Protein AF-A0A1W1HBW7-F1 (afdb_monomer)

Nearest PDB structures (foldseek):
  8csh-assembly1_A  TM=6.499E-01  e=2.821E+00  unidentified plasmid
  3ucs-assembly1_A  TM=5.711E-01  e=4.936E+00  Klebsiella pneumoniae 342

Foldseek 3Di:
DCVPQVDDPVVVVVCVVVVVADWDDDPPDIHGDPVSVVVSCVVVVPPD

Organism: NCBI:txid1246637

Mean predicted aligned error: 6.3 Å

Solvent-accessible surface area (backbone atoms only — not comparable to full-atom values): 3145 Å² total; per-residue (Å²): 114,67,87,78,53,93,59,57,73,66,57,56,51,49,36,45,74,71,65,75,43,79,68,51,74,60,88,94,44,77,44,64,56,70,66,62,51,50,52,50,49,60,69,56,70,72,75,123

Sequence (48 aa):
MVALVGATEWFWRSQIWDGQLAYVQVGKKMFIDYQDLDAFIQNNKFSN

Secondary structure (DSSP, 8-state):
-GGGS-S-HHHHHHHHHTT-S--EEETTEEE--HHHHHHHHHHHTT--

Radius of gyration: 11.03 Å; Cα contacts (8 Å, |Δi|>4): 27; chains: 1; bounding box: 24×22×30 Å

pLDDT: mean 79.75, std 13.6, range [43.25, 92.5]

Structure (mmCIF, N/CA/C/O backbone):
data_AF-A0A1W1HBW7-F1
#
_entry.id   AF-A0A1W1HBW7-F1
#
loop_
_atom_site.group_PDB
_atom_site.id
_atom_site.type_symbol
_atom_site.label_atom_id
_atom_site.label_alt_id
_atom_site.label_comp_id
_atom_site.label_asym_id
_atom_site.label_entity_id
_atom_site.label_seq_id
_atom_site.pdbx_PDB_ins_code
_atom_site.Cartn_x
_atom_site.Cartn_y
_atom_site.Cartn_z
_atom_site.occupancy
_atom_site.B_iso_or_equiv
_atom_site.auth_seq_id
_atom_site.auth_comp_id
_atom_sit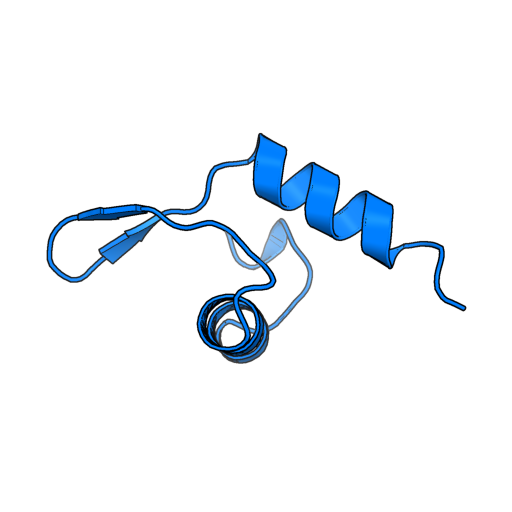e.auth_asym_id
_atom_site.auth_atom_id
_atom_site.pdbx_PDB_model_num
ATOM 1 N N . MET A 1 1 ? 1.627 -17.612 -1.188 1.00 47.81 1 MET A N 1
ATOM 2 C CA . MET A 1 1 ? 1.492 -16.167 -1.480 1.00 47.81 1 MET A CA 1
ATOM 3 C C . MET A 1 1 ? 2.836 -15.451 -1.639 1.00 47.81 1 MET A C 1
ATOM 5 O O . MET A 1 1 ? 2.909 -14.625 -2.529 1.00 47.81 1 MET A O 1
ATOM 9 N N . VAL A 1 2 ? 3.918 -15.813 -0.924 1.00 43.34 2 VAL A N 1
ATOM 10 C CA . VAL A 1 2 ? 5.292 -15.311 -1.222 1.00 43.34 2 VAL A CA 1
ATOM 11 C C . VAL A 1 2 ? 5.761 -15.655 -2.653 1.00 43.34 2 VAL A C 1
ATOM 13 O O . VAL A 1 2 ? 6.571 -14.952 -3.234 1.00 43.34 2 VAL A O 1
ATOM 16 N N . ALA A 1 3 ? 5.193 -16.699 -3.266 1.00 48.97 3 ALA A N 1
ATOM 17 C CA . ALA A 1 3 ? 5.498 -17.105 -4.639 1.00 48.97 3 ALA A CA 1
ATOM 18 C C . ALA A 1 3 ? 4.856 -16.237 -5.747 1.00 48.97 3 ALA A C 1
ATOM 20 O O . ALA A 1 3 ? 5.175 -16.440 -6.911 1.00 48.97 3 ALA A O 1
ATOM 21 N N . LEU A 1 4 ? 3.941 -15.312 -5.420 1.00 55.84 4 LEU A N 1
ATOM 22 C CA . LEU A 1 4 ? 3.222 -14.503 -6.423 1.00 55.84 4 LEU A CA 1
ATOM 23 C C . LEU A 1 4 ? 3.933 -13.185 -6.756 1.00 55.84 4 LEU A C 1
ATOM 25 O O . LEU A 1 4 ? 3.702 -12.615 -7.814 1.00 55.84 4 LEU A O 1
ATOM 29 N N . VAL A 1 5 ? 4.793 -12.706 -5.857 1.00 63.06 5 VAL A N 1
ATOM 30 C CA . VAL A 1 5 ? 5.396 -11.373 -5.926 1.00 63.06 5 VAL A CA 1
ATOM 31 C C . VAL A 1 5 ? 6.799 -11.518 -5.355 1.00 63.06 5 VAL A C 1
ATOM 33 O O . VAL A 1 5 ? 6.968 -11.594 -4.142 1.00 63.06 5 VAL A O 1
ATOM 36 N N . GLY A 1 6 ? 7.785 -11.725 -6.229 1.00 70.12 6 GLY A N 1
ATOM 37 C CA . GLY A 1 6 ? 9.128 -12.208 -5.886 1.00 70.12 6 GLY A CA 1
ATOM 38 C C . GLY A 1 6 ? 9.966 -11.252 -5.031 1.00 70.12 6 GLY A C 1
ATOM 39 O O . GLY A 1 6 ? 10.941 -10.691 -5.518 1.00 70.12 6 GLY A O 1
ATOM 40 N N . ALA A 1 7 ? 9.618 -11.093 -3.756 1.00 77.06 7 ALA A N 1
ATOM 41 C CA . ALA A 1 7 ? 10.368 -10.323 -2.772 1.00 77.06 7 ALA A CA 1
ATOM 42 C C . ALA A 1 7 ? 10.154 -10.871 -1.351 1.00 77.06 7 ALA A C 1
ATOM 44 O O . ALA A 1 7 ? 9.184 -11.577 -1.063 1.00 77.06 7 ALA A O 1
ATOM 45 N N . THR A 1 8 ? 11.086 -10.558 -0.452 1.00 84.44 8 THR A N 1
ATOM 46 C CA . THR A 1 8 ? 11.015 -10.973 0.954 1.00 84.44 8 THR A CA 1
ATOM 47 C C . THR A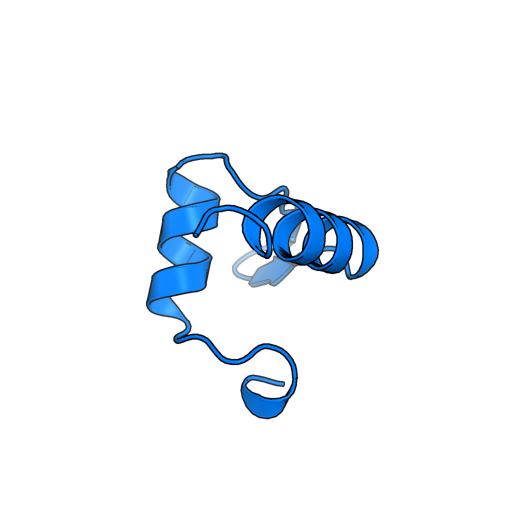 1 8 ? 9.928 -10.201 1.702 1.00 84.44 8 THR A C 1
ATOM 49 O O . THR A 1 8 ? 9.579 -9.080 1.341 1.00 84.44 8 THR A O 1
ATOM 52 N N . GLU A 1 9 ? 9.409 -10.761 2.799 1.00 83.19 9 GLU A N 1
ATOM 53 C CA . GLU A 1 9 ? 8.443 -10.043 3.646 1.00 83.19 9 GLU A CA 1
ATOM 54 C C . GLU A 1 9 ? 9.022 -8.717 4.174 1.00 83.19 9 GLU A C 1
ATOM 56 O O . GLU A 1 9 ? 8.316 -7.715 4.251 1.00 83.19 9 GLU A O 1
ATOM 61 N N . TRP A 1 10 ? 10.322 -8.694 4.489 1.00 85.56 10 TRP A N 1
ATOM 62 C CA . TRP A 1 10 ? 11.009 -7.484 4.937 1.00 85.56 10 TR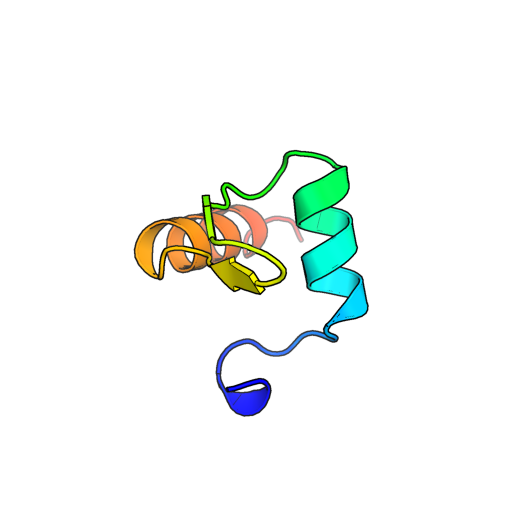P A CA 1
ATOM 63 C C . TRP A 1 10 ? 10.986 -6.370 3.887 1.00 85.56 10 TRP A C 1
ATOM 65 O O . TRP A 1 10 ? 10.729 -5.223 4.238 1.00 85.56 10 TRP A O 1
ATOM 75 N N . PHE A 1 11 ? 11.188 -6.706 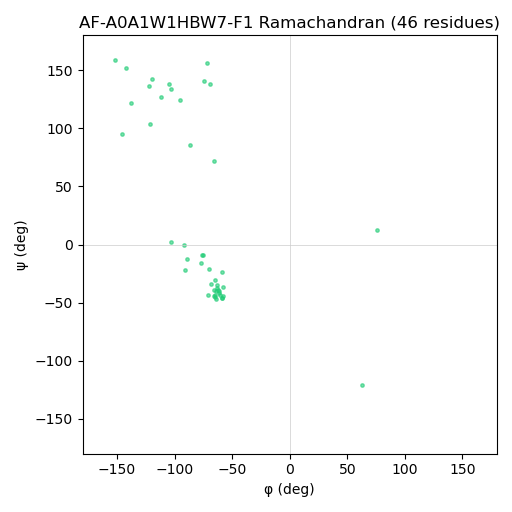2.607 1.00 86.44 11 PHE A N 1
ATOM 76 C CA . PHE A 1 11 ? 11.089 -5.739 1.513 1.00 86.44 11 PHE A CA 1
ATOM 77 C C . PHE A 1 11 ? 9.699 -5.096 1.461 1.00 86.44 11 PHE A C 1
ATOM 79 O O . PHE A 1 11 ? 9.584 -3.877 1.401 1.00 86.44 11 PHE A O 1
ATOM 86 N N . TRP A 1 12 ? 8.632 -5.890 1.560 1.00 84.62 12 TRP A N 1
ATOM 87 C CA . TRP A 1 12 ? 7.272 -5.342 1.572 1.00 84.62 12 TRP A CA 1
ATOM 88 C C . TRP A 1 12 ? 7.012 -4.466 2.798 1.0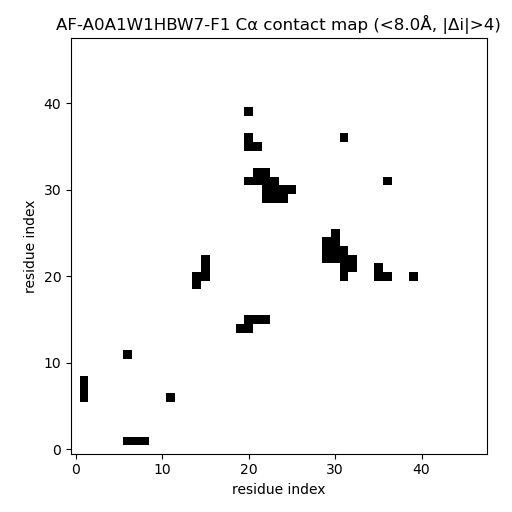0 84.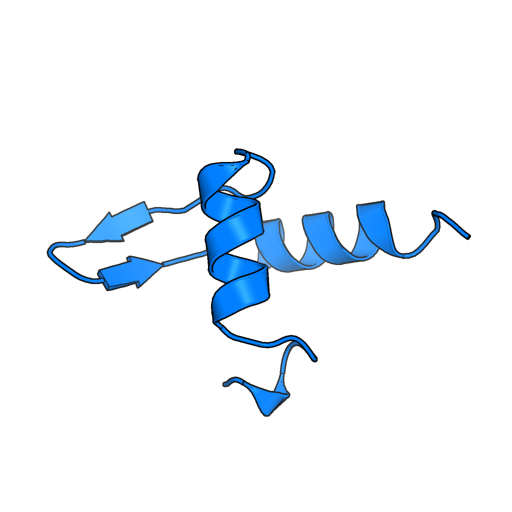62 12 TRP A C 1
ATOM 90 O O . TRP A 1 12 ? 6.425 -3.393 2.672 1.00 84.62 12 TRP A O 1
ATOM 100 N N . ARG A 1 13 ? 7.505 -4.868 3.976 1.00 85.44 13 ARG A N 1
ATOM 101 C CA . ARG A 1 13 ? 7.413 -4.046 5.192 1.00 85.44 13 ARG A CA 1
ATOM 102 C C . ARG A 1 13 ? 8.142 -2.714 5.042 1.00 85.44 13 ARG A C 1
ATOM 104 O O . ARG A 1 13 ? 7.603 -1.703 5.480 1.00 85.44 13 ARG A O 1
ATOM 111 N N . SER A 1 14 ? 9.316 -2.689 4.407 1.00 89.12 14 SER A N 1
ATOM 112 C CA . SER A 1 14 ? 10.034 -1.433 4.184 1.00 89.12 14 SER A CA 1
ATOM 113 C C . SER A 1 14 ? 9.279 -0.505 3.236 1.00 89.12 14 SER A C 1
ATOM 115 O O . SER A 1 14 ? 9.216 0.681 3.520 1.00 89.12 14 SER A O 1
ATOM 117 N N . GLN A 1 15 ? 8.642 -1.023 2.176 1.00 87.00 15 GLN A N 1
ATOM 118 C CA . GLN A 1 15 ? 7.822 -0.191 1.276 1.00 87.00 15 GLN A CA 1
ATOM 119 C C . GLN A 1 15 ? 6.611 0.424 1.989 1.00 87.00 15 GLN A C 1
ATOM 121 O O . GLN A 1 15 ? 6.258 1.576 1.747 1.00 87.00 15 GLN A O 1
ATOM 126 N N . ILE A 1 16 ? 5.997 -0.331 2.903 1.00 87.38 16 ILE A N 1
ATOM 127 C CA . ILE A 1 16 ? 4.899 0.163 3.739 1.00 87.38 16 ILE A CA 1
ATOM 128 C C . ILE A 1 16 ? 5.386 1.265 4.691 1.00 87.38 16 ILE A C 1
ATOM 130 O O . ILE A 1 16 ? 4.720 2.285 4.844 1.00 87.38 16 ILE A O 1
ATOM 134 N N . TRP A 1 17 ? 6.541 1.077 5.336 1.00 86.56 17 TRP A N 1
ATOM 135 C CA . TRP A 1 17 ? 7.113 2.074 6.249 1.00 86.56 17 TRP A CA 1
ATOM 136 C C . TRP A 1 17 ? 7.594 3.338 5.540 1.00 86.56 17 TRP A C 1
ATOM 138 O O . TRP A 1 17 ? 7.475 4.422 6.102 1.00 86.56 17 TRP A O 1
ATOM 148 N N . ASP A 1 18 ? 8.093 3.200 4.314 1.00 87.81 18 ASP A N 1
ATOM 149 C CA . ASP A 1 18 ? 8.506 4.317 3.461 1.00 87.81 18 ASP A CA 1
ATOM 150 C C . ASP A 1 18 ? 7.300 5.068 2.858 1.00 87.81 18 ASP A C 1
ATOM 152 O O . ASP A 1 18 ? 7.446 6.139 2.280 1.00 87.81 18 ASP A O 1
ATOM 156 N N . GLY A 1 19 ? 6.082 4.531 3.016 1.00 85.75 19 GLY A N 1
ATOM 157 C CA . GLY A 1 19 ? 4.851 5.130 2.494 1.00 85.75 19 GLY A CA 1
ATOM 158 C C . GLY A 1 19 ? 4.661 4.946 0.986 1.00 85.75 19 GLY A C 1
ATOM 159 O O . GLY A 1 19 ? 3.776 5.569 0.405 1.00 85.75 19 GLY A O 1
ATOM 160 N N . GLN A 1 20 ? 5.456 4.077 0.358 1.00 85.38 20 GLN A N 1
ATOM 161 C CA . GLN A 1 20 ? 5.402 3.794 -1.081 1.00 85.38 20 GLN A CA 1
ATOM 162 C C . GLN A 1 20 ? 4.232 2.886 -1.467 1.00 85.38 20 GLN A C 1
ATOM 164 O O . GLN A 1 20 ? 3.903 2.762 -2.646 1.00 85.38 20 GLN A O 1
ATOM 169 N N . LEU A 1 21 ? 3.625 2.212 -0.487 1.00 86.81 21 LEU A N 1
ATOM 170 C CA . LEU A 1 21 ? 2.615 1.196 -0.734 1.00 86.81 21 LEU A CA 1
ATOM 171 C C . LEU A 1 21 ? 1.455 1.318 0.256 1.00 86.81 21 LEU A C 1
ATOM 173 O O . LEU A 1 21 ?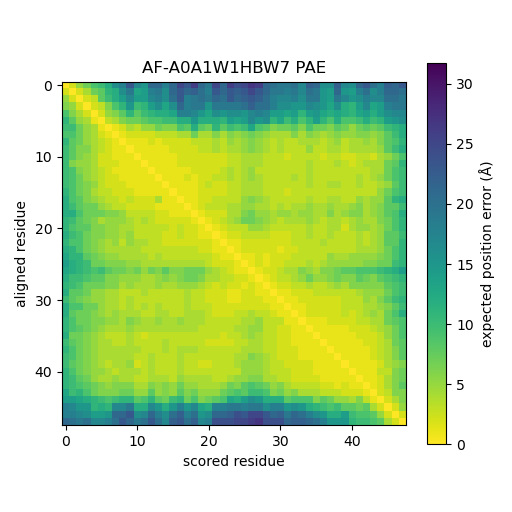 1.639 1.250 1.474 1.00 86.81 21 LEU A O 1
ATOM 177 N N . ALA A 1 22 ? 0.254 1.506 -0.288 1.00 87.25 22 ALA A N 1
ATOM 178 C CA . ALA A 1 22 ? -0.962 1.635 0.497 1.00 87.25 22 ALA A CA 1
ATOM 179 C C . ALA A 1 22 ? -1.325 0.299 1.160 1.00 87.25 22 ALA A C 1
ATOM 181 O O . ALA A 1 22 ? -1.228 -0.773 0.559 1.00 87.25 22 ALA A O 1
ATOM 182 N N . TYR A 1 23 ? -1.752 0.364 2.420 1.00 90.06 23 TYR A N 1
ATOM 183 C CA . TYR A 1 23 ? -2.178 -0.805 3.176 1.00 90.06 23 TYR A CA 1
ATOM 184 C C . TYR A 1 23 ? -3.371 -0.473 4.069 1.00 90.06 23 TYR A C 1
ATOM 186 O O . TYR A 1 23 ? -3.534 0.648 4.550 1.00 90.06 23 TYR A O 1
ATOM 194 N N . VAL A 1 24 ? -4.185 -1.49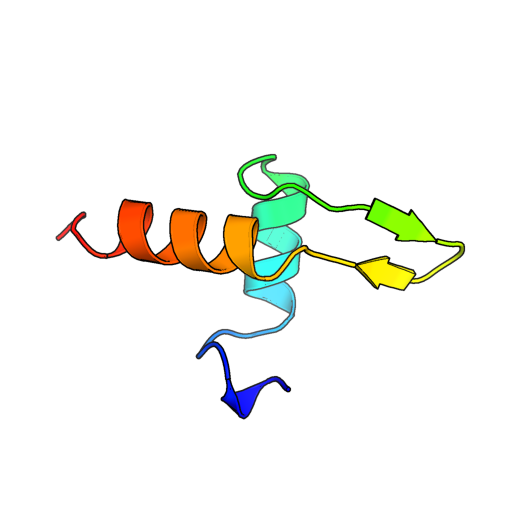0 4.335 1.00 90.69 24 VAL A N 1
ATOM 195 C CA . VAL A 1 24 ? -5.272 -1.452 5.309 1.00 90.69 24 VAL A CA 1
ATOM 196 C C . VAL A 1 24 ? -4.912 -2.368 6.467 1.00 90.69 24 VAL A C 1
ATOM 198 O O . VAL A 1 24 ? -4.611 -3.549 6.287 1.00 90.69 24 VAL A O 1
ATOM 201 N N . GLN A 1 25 ? -4.957 -1.837 7.684 1.00 91.44 25 GLN A N 1
ATOM 202 C CA . GLN A 1 25 ? -4.722 -2.623 8.888 1.00 91.44 25 GLN A CA 1
ATOM 203 C C . GLN A 1 25 ? -6.047 -3.097 9.490 1.00 91.44 25 GLN A C 1
ATOM 205 O O . GLN A 1 25 ? -6.906 -2.293 9.843 1.00 91.44 25 GLN A O 1
ATOM 210 N N . VAL A 1 26 ? -6.182 -4.412 9.678 1.00 92.50 26 VAL A N 1
ATOM 211 C CA . VAL A 1 26 ? -7.295 -5.017 10.421 1.00 92.50 26 VAL A CA 1
ATOM 212 C C . VAL A 1 26 ? -6.715 -5.813 11.586 1.00 92.50 26 VAL A C 1
ATOM 214 O O . VAL A 1 26 ? -6.142 -6.897 11.431 1.00 92.50 26 VAL A O 1
ATOM 217 N N . GLY A 1 27 ? -6.818 -5.239 12.786 1.00 92.38 27 GLY A N 1
ATOM 218 C CA . GLY A 1 27 ? -6.195 -5.782 13.990 1.00 92.38 27 GLY A CA 1
ATOM 219 C C . GLY A 1 27 ? -4.668 -5.821 13.873 1.00 92.38 27 GLY A C 1
ATOM 220 O O . GLY A 1 27 ? -4.020 -4.794 13.689 1.00 92.38 27 GLY A O 1
ATOM 221 N N . LYS A 1 28 ? -4.081 -7.018 13.989 1.00 88.38 28 LYS A N 1
ATOM 222 C CA . LYS A 1 28 ? -2.624 -7.235 13.874 1.00 88.38 28 LYS A CA 1
ATOM 223 C C . LYS A 1 28 ? -2.165 -7.574 12.451 1.00 88.38 28 LYS A C 1
ATOM 225 O O . LYS A 1 28 ? -0.983 -7.835 12.247 1.00 88.38 28 LYS A O 1
ATOM 230 N N . LYS A 1 29 ? -3.089 -7.641 11.488 1.00 86.88 29 LYS A N 1
ATOM 231 C CA . LYS A 1 29 ? -2.795 -8.000 10.099 1.00 86.88 29 LYS A CA 1
ATOM 232 C C . LYS A 1 29 ? -2.840 -6.756 9.219 1.00 86.88 29 LYS A C 1
ATOM 234 O O . LYS A 1 29 ? -3.737 -5.928 9.362 1.00 86.88 29 LYS A O 1
ATOM 239 N N . MET A 1 30 ? -1.876 -6.661 8.313 1.00 89.12 30 MET A N 1
ATOM 240 C CA . MET A 1 30 ? -1.840 -5.662 7.250 1.00 89.12 30 MET A CA 1
ATOM 241 C C . MET A 1 30 ? -2.257 -6.341 5.950 1.00 89.12 30 MET A C 1
ATOM 243 O O . MET A 1 30 ? -1.800 -7.446 5.653 1.00 89.12 30 MET A O 1
ATOM 247 N N . PHE A 1 31 ? -3.140 -5.687 5.213 1.00 88.44 31 PHE A N 1
ATOM 248 C CA . PHE A 1 31 ? -3.649 -6.128 3.926 1.00 88.44 31 PHE A CA 1
ATOM 249 C C . PHE A 1 31 ? -3.301 -5.079 2.885 1.00 88.44 31 PHE A C 1
ATOM 251 O O . PHE A 1 31 ? -3.328 -3.885 3.165 1.00 88.44 31 PHE A O 1
ATOM 258 N N . ILE A 1 32 ? -2.967 -5.544 1.696 1.00 88.69 32 ILE A N 1
ATOM 259 C CA . ILE A 1 32 ? -2.610 -4.722 0.548 1.00 88.69 32 ILE A CA 1
ATOM 260 C C . ILE A 1 32 ? -3.585 -5.106 -0.553 1.00 88.69 32 ILE A C 1
ATOM 262 O O . ILE A 1 32 ? -3.854 -6.301 -0.729 1.00 88.69 32 ILE A O 1
ATOM 266 N N . ASP A 1 33 ? -4.116 -4.117 -1.265 1.00 88.44 33 ASP A N 1
ATOM 267 C CA . ASP A 1 33 ? -4.943 -4.406 -2.426 1.00 88.44 33 ASP A CA 1
ATOM 268 C C . ASP A 1 33 ? -4.081 -4.871 -3.606 1.00 88.44 33 ASP A C 1
ATOM 270 O O . ASP A 1 33 ? -2.984 -4.365 -3.852 1.00 88.44 33 ASP A O 1
ATOM 274 N N . TYR A 1 34 ? -4.577 -5.860 -4.347 1.00 85.00 34 TYR A N 1
ATOM 275 C CA . TYR A 1 34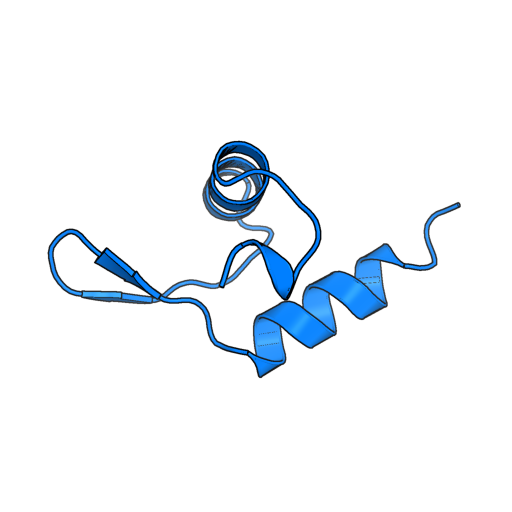 ? -3.840 -6.411 -5.480 1.00 85.00 34 TYR A CA 1
ATOM 276 C C . TYR A 1 34 ? -3.652 -5.391 -6.612 1.00 85.00 34 TYR A C 1
ATOM 278 O O . TYR A 1 34 ? -2.641 -5.464 -7.307 1.00 85.00 34 TYR A O 1
ATOM 286 N N . GLN A 1 35 ? -4.579 -4.445 -6.800 1.00 87.00 35 GLN A N 1
ATOM 287 C CA . GLN A 1 35 ? -4.468 -3.419 -7.841 1.00 87.00 35 GLN A CA 1
ATOM 288 C C . GLN A 1 35 ? -3.367 -2.409 -7.509 1.00 87.00 35 GLN A C 1
ATOM 290 O O . GLN A 1 35 ? -2.551 -2.094 -8.375 1.00 87.00 35 GLN A O 1
ATOM 295 N N . ASP A 1 36 ? -3.298 -1.969 -6.250 1.00 84.38 36 ASP A N 1
ATOM 296 C CA . ASP A 1 36 ? -2.237 -1.079 -5.763 1.00 84.38 36 ASP A CA 1
ATOM 297 C C . ASP A 1 36 ? -0.861 -1.745 -5.866 1.00 84.38 36 ASP A C 1
ATOM 299 O O . ASP A 1 36 ? 0.127 -1.114 -6.248 1.00 84.38 36 ASP A O 1
ATOM 303 N N . LEU A 1 37 ? -0.799 -3.046 -5.570 1.00 84.00 37 LEU A N 1
ATOM 304 C CA . LEU A 1 37 ? 0.419 -3.835 -5.690 1.00 84.00 37 LEU A CA 1
ATOM 305 C C . LEU A 1 37 ? 0.893 -3.958 -7.144 1.00 84.00 37 LEU A C 1
ATOM 307 O O . LEU A 1 37 ? 2.081 -3.780 -7.411 1.00 84.00 37 LEU A O 1
ATOM 311 N N . ASP A 1 38 ? -0.011 -4.250 -8.083 1.00 84.50 38 ASP A N 1
ATOM 312 C CA . ASP A 1 38 ? 0.341 -4.350 -9.503 1.00 84.50 38 ASP A CA 1
ATOM 313 C C . ASP A 1 38 ? 0.788 -2.987 -10.047 1.00 84.50 38 ASP A C 1
ATOM 315 O O . ASP A 1 38 ? 1.843 -2.892 -10.672 1.00 84.50 38 ASP A O 1
ATOM 319 N N . ALA A 1 39 ? 0.074 -1.909 -9.703 1.00 85.62 39 ALA A N 1
ATOM 320 C CA . ALA A 1 39 ? 0.460 -0.544 -10.055 1.00 85.62 39 ALA A CA 1
ATOM 321 C C . ALA A 1 39 ? 1.851 -0.181 -9.511 1.00 85.62 39 ALA A C 1
ATOM 323 O O . ALA A 1 39 ? 2.685 0.350 -10.248 1.00 85.62 39 ALA A O 1
ATOM 324 N N . PHE A 1 40 ? 2.143 -0.523 -8.252 1.00 84.19 40 PHE A N 1
ATOM 325 C CA . PHE A 1 40 ? 3.468 -0.333 -7.661 1.00 84.19 40 PHE A CA 1
ATOM 326 C C . PHE A 1 40 ? 4.552 -1.083 -8.444 1.00 84.19 40 PHE A C 1
ATOM 328 O O . PHE A 1 40 ? 5.595 -0.508 -8.764 1.00 84.19 40 PHE A O 1
ATOM 335 N N . ILE A 1 41 ? 4.311 -2.348 -8.793 1.00 82.69 41 ILE A N 1
ATOM 336 C CA . ILE A 1 41 ? 5.271 -3.161 -9.550 1.00 82.69 41 ILE A CA 1
ATOM 337 C C . ILE A 1 41 ? 5.491 -2.577 -10.943 1.00 82.69 41 ILE A C 1
ATOM 339 O O . ILE A 1 41 ? 6.640 -2.419 -11.344 1.00 82.69 41 ILE A O 1
ATOM 343 N N . GLN A 1 42 ? 4.428 -2.225 -11.671 1.00 83.31 42 GLN A N 1
ATOM 344 C CA . GLN A 1 42 ? 4.534 -1.634 -13.008 1.00 83.31 42 GLN A CA 1
ATOM 345 C C . GLN A 1 42 ? 5.307 -0.313 -12.981 1.00 83.31 42 GLN A C 1
ATOM 347 O O . GLN A 1 42 ? 6.195 -0.115 -13.810 1.00 83.31 42 GLN A O 1
ATOM 352 N N . ASN A 1 43 ? 5.039 0.548 -11.996 1.00 81.50 43 ASN A N 1
ATOM 353 C CA . ASN A 1 43 ? 5.745 1.821 -11.831 1.00 81.50 43 ASN A CA 1
ATOM 354 C C . ASN A 1 43 ? 7.243 1.629 -11.550 1.00 81.50 43 ASN A C 1
ATOM 356 O O . ASN A 1 43 ? 8.062 2.410 -12.026 1.00 81.50 43 ASN A O 1
ATOM 360 N N . ASN A 1 44 ? 7.617 0.572 -10.825 1.00 76.00 44 ASN A N 1
ATOM 361 C CA . ASN A 1 44 ? 9.014 0.280 -10.492 1.00 76.00 44 ASN A CA 1
ATOM 362 C C . ASN A 1 44 ? 9.734 -0.596 -11.539 1.00 76.00 44 ASN A C 1
ATOM 364 O O . ASN A 1 44 ? 10.959 -0.687 -11.516 1.00 76.00 44 ASN A O 1
ATOM 368 N N . LYS A 1 45 ? 9.013 -1.220 -12.482 1.00 68.00 45 LYS A N 1
ATOM 369 C CA . LYS A 1 45 ? 9.569 -2.151 -13.486 1.00 68.00 45 LYS A CA 1
ATOM 370 C C . LYS A 1 45 ? 10.436 -1.474 -14.555 1.00 68.00 45 LYS A C 1
ATOM 372 O O . LYS A 1 45 ? 11.235 -2.152 -15.194 1.00 68.00 45 LYS A O 1
ATOM 377 N N . PHE A 1 46 ? 10.279 -0.166 -14.760 1.00 61.41 46 PHE A N 1
ATOM 378 C CA . PHE A 1 46 ? 10.984 0.596 -15.802 1.00 61.41 46 PHE A CA 1
ATOM 379 C C . PHE A 1 46 ? 12.144 1.454 -15.284 1.00 61.41 46 PHE A C 1
ATOM 381 O O . PHE A 1 46 ? 12.771 2.153 -16.076 1.00 61.41 46 PHE A O 1
ATOM 388 N N . SER A 1 47 ? 12.450 1.407 -13.985 1.00 51.28 47 SER A N 1
ATOM 389 C CA . SER A 1 47 ? 13.622 2.093 -13.438 1.00 51.28 47 SER A CA 1
ATOM 390 C C . SER A 1 47 ? 14.833 1.164 -13.554 1.00 51.28 47 SER A C 1
ATOM 392 O O . SER A 1 47 ? 15.101 0.371 -12.652 1.00 51.28 47 SER A O 1
ATOM 394 N N . ASN A 1 48 ? 15.498 1.188 -14.711 1.00 43.25 48 ASN A N 1
ATOM 395 C CA . ASN A 1 48 ? 16.749 0.472 -14.966 1.00 43.25 48 ASN A CA 1
ATOM 396 C C . ASN A 1 48 ? 17.776 1.423 -15.576 1.00 43.25 48 ASN A C 1
ATOM 398 O O . ASN A 1 48 ? 17.384 2.170 -16.502 1.00 43.25 48 ASN A O 1
#